Protein AF-A0A3G1A7X8-F1 (afdb_monomer_lite)

Radius of gyration: 17.14 Å; chains: 1; bounding box: 44×47×41 Å

pLDDT: mean 87.87, std 14.93, range [39.41, 98.69]

Sequence (116 aa):
MRTSLKQGGPPKKAAERIVSLRKLLYFVNSLSMDEKKWLSEAVEDPDTLFTRERIPLLDKLVERNLVVDDIPPRSPDLWIDTPPPEKDTELGIGKHVAWKTLLHRKAVKLALKAST

Organism: NCBI:txid697581

Secondary structure (DSSP, 8-state):
---------HHHHHHHHHHHHHHHHHHHHHS-HHHHHHHHHHTT-GGGG-STTTHHHHHHHHHTTSEE--PPP--GGG-SSPPPPS-BTTTTB-SS-EES-HHHHHHHHHHHHHT-

Foldseek 3Di:
DDDDDDPDDDVVVVVVLVVVLVVLLVVLLPDDPVLLVLLVVLLQAVCSCVDPVNVVVVVVCVVVLQKDQPDDDQDPVVDPDRGDDCDDSVQQGHNGMRGSGPVSSVSNVVSSVVSD

Structure (mmCIF, N/CA/C/O backbone):
data_AF-A0A3G1A7X8-F1
#
_entry.id   AF-A0A3G1A7X8-F1
#
loop_
_atom_site.group_PDB
_atom_site.id
_atom_site.type_symbol
_atom_site.label_atom_id
_atom_site.label_alt_id
_atom_site.label_comp_id
_atom_site.label_asym_id
_atom_site.label_entity_id
_atom_site.label_seq_id
_atom_site.pdbx_PDB_ins_code
_atom_site.Cartn_x
_atom_site.Cartn_y
_atom_site.Cartn_z
_atom_site.occupancy
_atom_site.B_iso_or_equiv
_atom_site.auth_seq_id
_atom_site.auth_comp_id
_atom_site.auth_asym_id
_atom_site.auth_atom_id
_atom_site.pdbx_PDB_model_num
ATOM 1 N N . MET A 1 1 ? -29.734 -38.198 -13.634 1.00 49.91 1 MET A N 1
ATOM 2 C CA . MET A 1 1 ? -28.888 -37.980 -12.441 1.00 49.91 1 MET A CA 1
ATOM 3 C C . MET A 1 1 ? -27.547 -37.405 -12.890 1.00 49.91 1 MET A C 1
ATOM 5 O O . MET A 1 1 ? -26.757 -38.135 -13.466 1.00 49.91 1 MET A O 1
ATOM 9 N N . ARG A 1 2 ? -27.343 -36.090 -12.730 1.00 39.41 2 ARG A N 1
ATOM 10 C CA . ARG A 1 2 ? -26.042 -35.388 -12.691 1.00 39.41 2 ARG A CA 1
ATOM 11 C C . ARG A 1 2 ? -26.319 -33.944 -12.271 1.00 39.41 2 ARG A C 1
ATOM 13 O O . ARG A 1 2 ? -26.731 -33.105 -13.063 1.00 39.41 2 ARG A O 1
ATOM 20 N N . THR A 1 3 ? -26.200 -33.711 -10.974 1.00 53.12 3 THR A N 1
ATOM 21 C CA . THR A 1 3 ? -26.189 -32.400 -10.336 1.00 53.12 3 THR A CA 1
ATOM 22 C C . THR A 1 3 ? -24.835 -31.748 -10.612 1.00 53.12 3 THR A C 1
ATOM 24 O O . THR A 1 3 ? -23.814 -32.232 -10.135 1.00 53.12 3 THR A O 1
ATOM 27 N N . SER A 1 4 ? -24.810 -30.642 -11.358 1.00 43.19 4 SER A N 1
ATOM 28 C CA . SER A 1 4 ? -23.640 -29.760 -11.414 1.00 43.19 4 SER A CA 1
ATOM 29 C C . SER A 1 4 ? -24.009 -28.394 -10.850 1.00 43.19 4 SER A C 1
ATOM 31 O O . SER A 1 4 ? -24.767 -27.621 -11.428 1.00 43.19 4 SER A O 1
ATOM 33 N N . LEU A 1 5 ? -23.477 -28.184 -9.649 1.00 49.41 5 LEU A N 1
ATOM 34 C CA . LEU A 1 5 ? -23.379 -26.972 -8.845 1.00 49.41 5 LEU A CA 1
ATOM 35 C C . LEU A 1 5 ? -23.429 -25.671 -9.668 1.00 49.41 5 LEU A C 1
ATOM 37 O O . LEU A 1 5 ? -22.442 -25.269 -10.285 1.00 49.41 5 LEU A O 1
ATOM 41 N N . LYS A 1 6 ? -24.555 -24.949 -9.590 1.00 50.88 6 LYS A N 1
ATOM 42 C CA . LYS A 1 6 ? -24.567 -23.510 -9.875 1.00 50.88 6 LYS A CA 1
ATOM 43 C C . LYS A 1 6 ? -23.746 -22.811 -8.790 1.00 50.88 6 LYS A C 1
ATOM 45 O O . LYS A 1 6 ? -24.215 -22.620 -7.669 1.00 50.88 6 LYS A O 1
ATOM 50 N N . GLN A 1 7 ? -22.512 -22.454 -9.142 1.00 53.88 7 GLN A N 1
ATOM 51 C CA . GLN A 1 7 ? -21.693 -21.449 -8.462 1.00 53.88 7 GLN A CA 1
ATOM 52 C C . GLN A 1 7 ? -22.593 -20.267 -8.046 1.00 53.88 7 GLN A C 1
ATOM 54 O O . GLN A 1 7 ? -23.377 -19.766 -8.853 1.00 53.88 7 GLN A O 1
ATOM 59 N N . GLY A 1 8 ? -22.546 -19.905 -6.761 1.00 46.09 8 GLY A N 1
ATOM 60 C CA . GLY A 1 8 ? -23.617 -19.197 -6.052 1.00 46.09 8 GLY A CA 1
ATOM 61 C C . GLY A 1 8 ? -24.136 -17.917 -6.721 1.00 46.09 8 GLY A C 1
ATOM 62 O O . GLY A 1 8 ? -23.375 -17.107 -7.252 1.00 46.09 8 GLY A O 1
ATOM 63 N N . GLY A 1 9 ? -25.460 -17.743 -6.671 1.00 62.75 9 GLY A N 1
ATOM 64 C CA . GLY A 1 9 ? -26.176 -16.622 -7.281 1.00 62.75 9 GLY A CA 1
ATOM 65 C C . GLY A 1 9 ? -25.885 -15.239 -6.663 1.00 62.75 9 GLY A C 1
ATOM 66 O O . GLY A 1 9 ? -25.149 -15.128 -5.678 1.00 62.75 9 GLY A O 1
ATOM 67 N N . PRO A 1 10 ? -26.499 -14.171 -7.215 1.00 67.81 10 PRO A N 1
ATOM 68 C CA . PRO A 1 10 ? -26.247 -12.770 -6.848 1.00 67.81 10 PRO A CA 1
ATOM 69 C C . PRO A 1 10 ? -26.281 -12.449 -5.337 1.00 67.81 10 PRO A C 1
ATOM 71 O O . PRO A 1 10 ? -25.407 -11.704 -4.890 1.00 67.81 10 PRO A O 1
ATOM 74 N N . PRO A 1 11 ? -27.189 -13.030 -4.519 1.00 63.97 11 PRO A N 1
ATOM 75 C CA . PRO A 1 11 ? -27.232 -12.765 -3.077 1.00 63.97 11 PRO A CA 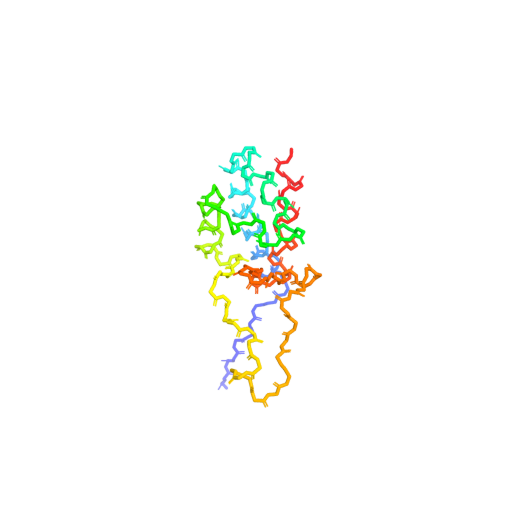1
ATOM 76 C C . PRO A 1 11 ? -25.995 -13.265 -2.322 1.00 63.97 11 PRO A C 1
ATOM 78 O O . PRO A 1 11 ? -25.520 -12.591 -1.411 1.00 63.97 11 PRO A O 1
ATOM 81 N N . LYS A 1 12 ? -25.423 -14.411 -2.725 1.00 58.69 12 LYS A N 1
ATOM 82 C CA . LYS A 1 12 ? -24.207 -14.959 -2.104 1.00 58.69 12 LYS A CA 1
ATOM 83 C C . LYS A 1 12 ? -23.006 -14.056 -2.390 1.00 58.69 12 LYS A C 1
ATOM 85 O O . LYS A 1 12 ? -22.286 -13.692 -1.468 1.00 58.69 12 LYS A O 1
ATOM 90 N N . LYS A 1 13 ? -22.863 -13.607 -3.643 1.00 67.38 13 LYS A N 1
ATOM 91 C CA . LYS A 1 13 ? -21.817 -12.651 -4.044 1.00 67.38 13 LYS A CA 1
ATOM 92 C C . LYS A 1 13 ? -21.962 -11.298 -3.339 1.00 67.38 13 LYS A C 1
ATOM 94 O O . LYS A 1 13 ? -20.959 -10.680 -2.997 1.00 67.38 13 LYS A O 1
ATOM 99 N N . ALA A 1 14 ? -23.190 -10.834 -3.102 1.00 64.12 14 ALA A N 1
ATOM 100 C CA . ALA A 1 14 ? -23.441 -9.612 -2.339 1.00 64.12 14 ALA A CA 1
ATOM 101 C C . ALA A 1 14 ? -23.058 -9.771 -0.856 1.00 64.12 14 ALA A C 1
ATOM 103 O O . ALA A 1 14 ? -22.368 -8.909 -0.314 1.00 64.12 14 ALA A O 1
ATOM 104 N N . ALA A 1 15 ? -23.425 -10.891 -0.221 1.00 51.75 15 ALA A N 1
ATOM 105 C CA . ALA A 1 15 ? -23.045 -11.193 1.160 1.00 51.75 15 ALA A CA 1
ATOM 106 C C . ALA A 1 15 ? -21.521 -11.335 1.327 1.00 51.75 15 ALA A C 1
ATOM 108 O O . ALA A 1 15 ? -20.942 -10.715 2.217 1.00 51.75 15 ALA A O 1
ATOM 109 N N . GLU A 1 16 ? -20.850 -12.072 0.435 1.00 69.38 16 GLU A N 1
ATOM 110 C CA . GLU A 1 16 ? -19.384 -12.208 0.408 1.00 69.38 16 GLU A CA 1
ATOM 111 C C . GLU A 1 16 ? -18.691 -10.847 0.261 1.00 69.38 16 GLU A C 1
ATOM 113 O O . GLU A 1 16 ? -17.695 -10.573 0.930 1.00 69.38 16 GLU A O 1
ATOM 118 N N . ARG A 1 17 ? -19.260 -9.953 -0.553 1.00 70.94 17 ARG A N 1
ATOM 119 C CA . ARG A 1 17 ? -18.755 -8.593 -0.755 1.00 70.94 17 ARG A CA 1
ATOM 120 C C . ARG A 1 17 ? -18.945 -7.709 0.477 1.00 70.94 17 ARG A C 1
ATOM 122 O O . ARG A 1 17 ? -18.030 -6.966 0.808 1.00 70.94 17 ARG A O 1
ATOM 129 N N . ILE A 1 18 ? -20.059 -7.828 1.202 1.00 66.19 18 ILE A N 1
ATOM 130 C CA . ILE A 1 18 ? -20.264 -7.132 2.486 1.00 66.19 18 ILE A CA 1
ATOM 131 C C . ILE A 1 18 ? -19.293 -7.655 3.550 1.00 66.19 18 ILE A C 1
ATOM 133 O O . ILE A 1 18 ? -18.675 -6.863 4.256 1.00 66.19 18 ILE A O 1
ATOM 137 N N . VAL A 1 19 ? -19.110 -8.975 3.655 1.00 69.94 19 VAL A N 1
ATOM 138 C CA . VAL A 1 19 ? -18.170 -9.582 4.614 1.00 69.94 19 VAL A CA 1
ATOM 139 C C . VAL A 1 19 ? -16.727 -9.177 4.302 1.00 69.94 19 VAL A C 1
ATOM 141 O O . VAL A 1 19 ? -15.983 -8.815 5.215 1.00 69.94 19 VAL A O 1
ATOM 144 N N . SER A 1 20 ? -16.342 -9.195 3.023 1.00 71.56 20 SER A N 1
ATOM 145 C CA . SER A 1 20 ? -15.030 -8.738 2.555 1.00 71.56 20 SER A CA 1
ATOM 146 C C . SER A 1 20 ? -14.814 -7.258 2.873 1.00 71.56 20 SER A C 1
ATOM 148 O O . SER A 1 20 ? -13.814 -6.913 3.501 1.00 71.56 20 SER A O 1
ATOM 150 N N . LE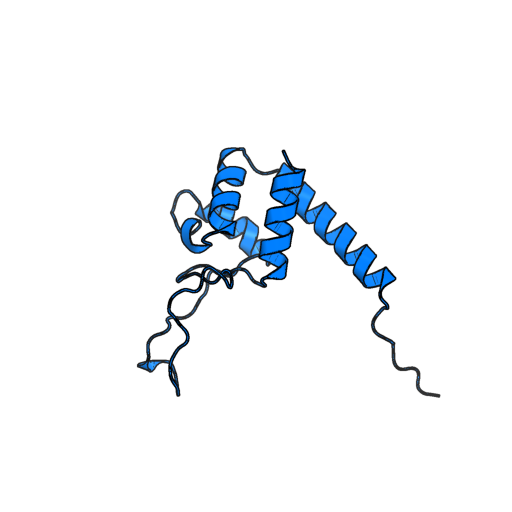U A 1 21 ? -15.794 -6.401 2.561 1.00 76.25 21 LEU A N 1
ATOM 151 C CA . LEU A 1 21 ? -15.753 -4.982 2.913 1.00 76.25 21 LEU A CA 1
ATOM 152 C C . LEU A 1 21 ? -15.676 -4.767 4.427 1.00 76.25 21 LEU A C 1
ATOM 154 O O . LEU A 1 21 ? -14.942 -3.890 4.859 1.00 76.25 21 LEU A O 1
ATOM 158 N N . ARG A 1 22 ? -16.362 -5.573 5.248 1.00 82.56 22 ARG A N 1
ATOM 159 C CA . ARG A 1 22 ? -16.314 -5.449 6.713 1.00 82.56 22 ARG A CA 1
ATOM 160 C C . ARG A 1 22 ? -14.940 -5.807 7.281 1.00 82.56 22 ARG A C 1
ATOM 162 O O . ARG A 1 22 ? -14.447 -5.098 8.152 1.00 82.56 22 ARG A O 1
ATOM 169 N N . LYS A 1 23 ? -14.303 -6.872 6.778 1.00 88.44 23 LYS A N 1
ATOM 170 C CA . LYS A 1 23 ? -12.917 -7.218 7.147 1.00 88.44 23 LYS A CA 1
ATOM 171 C C . LYS A 1 23 ? -11.928 -6.150 6.678 1.00 88.44 23 LYS A C 1
ATOM 173 O O . LYS A 1 23 ? -11.031 -5.789 7.434 1.00 88.44 23 LYS A O 1
ATOM 178 N N . LEU A 1 24 ? -12.114 -5.626 5.466 1.00 92.94 24 LEU A N 1
ATOM 179 C CA . LEU A 1 24 ? -11.293 -4.541 4.936 1.00 92.94 24 LEU A CA 1
ATOM 180 C C . LEU A 1 24 ? -11.459 -3.253 5.749 1.00 92.94 24 LEU A C 1
ATOM 182 O O . LEU A 1 24 ? -10.472 -2.601 6.056 1.00 92.94 24 LEU A O 1
ATOM 186 N N . LEU A 1 25 ? -12.685 -2.913 6.145 1.00 92.62 25 LEU A N 1
ATOM 187 C CA . LEU A 1 25 ? -12.970 -1.748 6.975 1.00 92.62 25 LEU A CA 1
ATOM 188 C C . LEU A 1 25 ? -12.335 -1.881 8.360 1.00 92.62 25 LEU A C 1
ATOM 190 O O . LEU A 1 25 ? -11.731 -0.931 8.838 1.00 92.62 25 LEU A O 1
ATOM 194 N N . TYR A 1 26 ? -12.408 -3.064 8.980 1.00 93.88 26 TYR A N 1
ATOM 195 C CA . TYR A 1 26 ? -11.704 -3.332 10.237 1.00 93.88 26 TYR A CA 1
ATOM 196 C C . TYR A 1 26 ? -10.190 -3.149 10.083 1.00 93.88 26 TYR A C 1
ATOM 198 O O . TYR A 1 26 ? -9.566 -2.494 10.911 1.00 93.88 26 TYR A O 1
ATOM 206 N N . PHE A 1 27 ? -9.613 -3.671 8.997 1.00 95.56 27 PHE A N 1
ATOM 207 C CA . PHE A 1 27 ? -8.201 -3.468 8.688 1.00 95.56 27 PHE A CA 1
ATOM 208 C C . PHE A 1 27 ? -7.863 -1.981 8.540 1.00 95.56 27 PHE A C 1
ATOM 210 O O . PHE A 1 27 ? -6.981 -1.498 9.238 1.00 95.56 27 PHE A O 1
ATOM 217 N N . VAL A 1 28 ? -8.591 -1.238 7.705 1.00 96.44 28 VAL A N 1
ATOM 218 C CA . VAL A 1 28 ? -8.348 0.198 7.502 1.00 96.44 28 VAL A CA 1
ATOM 219 C C . VAL A 1 28 ? -8.523 0.989 8.804 1.00 96.44 28 VAL A C 1
ATOM 221 O O . VAL A 1 28 ? -7.727 1.877 9.084 1.00 96.44 28 VAL A O 1
ATOM 224 N N . ASN A 1 29 ? -9.500 0.641 9.645 1.00 95.94 29 ASN A N 1
ATOM 225 C CA . ASN A 1 29 ? -9.695 1.266 10.957 1.00 95.94 29 ASN A CA 1
ATOM 226 C C . ASN A 1 29 ? -8.577 0.947 11.956 1.00 95.94 29 ASN A C 1
ATOM 228 O O . ASN A 1 29 ? -8.357 1.735 12.868 1.00 95.94 29 ASN A O 1
ATOM 232 N N . SER A 1 30 ? -7.885 -0.183 11.791 1.00 96.12 30 SER A N 1
ATOM 233 C CA . SER A 1 30 ? -6.742 -0.558 12.630 1.00 96.12 30 SER A CA 1
ATOM 234 C C . SER A 1 30 ? -5.440 0.158 12.259 1.00 96.12 30 SER A C 1
ATOM 236 O O . SER A 1 30 ? -4.473 0.072 13.012 1.00 96.12 30 SER A O 1
ATOM 238 N N . LEU A 1 31 ? -5.403 0.843 11.110 1.00 97.56 31 LEU A N 1
ATOM 239 C CA . LEU A 1 31 ? -4.234 1.593 10.653 1.00 97.56 31 LEU A CA 1
ATOM 240 C C . LEU A 1 31 ? -4.074 2.902 11.430 1.00 97.56 31 LEU A C 1
ATOM 242 O O . LEU A 1 31 ? -5.061 3.551 11.792 1.00 97.56 31 LEU A O 1
ATOM 246 N N . SER A 1 32 ? -2.822 3.319 11.623 1.00 97.62 32 SER A N 1
ATOM 247 C CA . SER A 1 32 ? -2.508 4.646 12.157 1.00 97.62 32 SER A CA 1
ATOM 248 C C . SER A 1 32 ? -2.951 5.759 11.196 1.00 97.62 32 SER A C 1
ATOM 250 O O . SER A 1 32 ? -3.274 5.518 10.029 1.00 97.62 32 SER A O 1
ATOM 252 N N . MET A 1 33 ? -2.948 7.010 11.664 1.00 97.19 33 MET A N 1
ATOM 253 C CA . MET A 1 33 ? -3.263 8.156 10.802 1.00 97.19 33 MET A CA 1
ATOM 254 C C . MET A 1 33 ? -2.271 8.300 9.640 1.00 97.19 33 MET A C 1
ATOM 256 O O . MET A 1 33 ? -2.692 8.565 8.513 1.00 97.19 33 MET A O 1
ATOM 260 N N . ASP A 1 34 ? -0.983 8.058 9.893 1.00 98.06 34 ASP A N 1
ATOM 261 C CA . ASP A 1 34 ? 0.051 8.090 8.856 1.00 98.06 34 ASP A CA 1
ATOM 262 C C . ASP A 1 34 ? -0.143 6.957 7.847 1.00 98.06 34 ASP A C 1
ATOM 264 O O . ASP A 1 34 ? -0.124 7.193 6.642 1.00 98.06 34 ASP A O 1
ATOM 268 N N . GLU A 1 35 ? -0.444 5.744 8.315 1.00 98.38 35 GLU A N 1
ATOM 269 C CA . GLU A 1 35 ? -0.714 4.605 7.435 1.00 98.38 35 GLU A CA 1
ATOM 270 C C . GLU A 1 35 ? -1.968 4.820 6.579 1.00 98.38 35 GLU A C 1
ATOM 272 O O . GLU A 1 35 ? -1.967 4.485 5.395 1.00 98.38 35 GLU A O 1
ATOM 277 N N . LYS A 1 36 ? -3.032 5.419 7.131 1.00 98.31 36 LYS A N 1
ATOM 278 C CA . LYS A 1 36 ? -4.223 5.798 6.351 1.00 98.31 36 LYS A CA 1
ATOM 279 C C . LYS A 1 36 ? -3.886 6.836 5.282 1.00 98.31 36 LYS A C 1
ATOM 281 O O . LYS A 1 36 ? -4.376 6.724 4.157 1.00 98.31 36 LYS A O 1
ATOM 286 N N . LYS A 1 37 ? -3.039 7.820 5.606 1.00 98.25 37 LYS A N 1
ATOM 287 C CA . LYS A 1 37 ? -2.555 8.814 4.640 1.00 98.25 37 LYS A CA 1
ATOM 288 C C . LYS A 1 37 ? -1.744 8.145 3.527 1.00 98.25 37 LYS A C 1
ATOM 290 O O . LYS A 1 37 ? -2.053 8.350 2.356 1.00 98.25 37 LYS A O 1
ATOM 295 N N . TRP A 1 38 ? -0.782 7.291 3.872 1.00 98.69 38 TRP A N 1
ATOM 296 C CA . TRP A 1 38 ? 0.017 6.545 2.896 1.00 98.69 38 TRP A CA 1
ATOM 297 C C . TRP A 1 38 ? -0.846 5.634 2.023 1.00 98.69 38 TRP A C 1
ATOM 299 O O . TRP A 1 38 ? -0.659 5.589 0.812 1.00 98.69 38 TRP A O 1
ATOM 309 N N . LEU A 1 39 ? -1.843 4.958 2.602 1.00 98.44 39 LEU A N 1
ATOM 310 C CA . LEU A 1 39 ? -2.780 4.131 1.844 1.00 98.44 39 LEU A CA 1
ATOM 311 C C . LEU A 1 39 ? -3.639 4.968 0.885 1.00 98.44 39 LEU A C 1
ATOM 313 O O . LEU A 1 39 ? -3.942 4.515 -0.216 1.00 98.44 39 LEU A O 1
ATOM 317 N N . SER A 1 40 ? -4.017 6.188 1.276 1.00 98.25 40 SER A N 1
ATOM 318 C CA . SER A 1 40 ? -4.727 7.120 0.395 1.00 98.25 40 SER A CA 1
ATOM 319 C C . SER A 1 40 ? -3.867 7.559 -0.791 1.00 98.25 40 SER A C 1
ATOM 321 O O . SER A 1 40 ? -4.383 7.650 -1.902 1.00 98.25 40 SER A O 1
ATOM 323 N N . GLU A 1 41 ? -2.574 7.806 -0.580 1.00 98.50 41 GLU A N 1
ATOM 324 C CA . GLU A 1 41 ? -1.620 8.102 -1.658 1.00 98.50 41 GLU A CA 1
ATOM 325 C C . GLU A 1 41 ? -1.445 6.881 -2.581 1.00 98.50 41 GLU A C 1
ATOM 327 O O . GLU A 1 41 ? -1.511 7.010 -3.803 1.00 98.50 41 GLU A O 1
ATOM 332 N N . ALA A 1 42 ? -1.359 5.676 -2.007 1.00 98.31 42 ALA A N 1
ATOM 333 C CA . ALA A 1 42 ? -1.219 4.411 -2.734 1.00 98.31 42 ALA A CA 1
ATOM 334 C C . ALA A 1 42 ? -2.420 4.052 -3.624 1.00 98.31 42 ALA A C 1
ATOM 336 O O . ALA A 1 42 ? -2.297 3.338 -4.624 1.00 98.31 42 ALA A O 1
ATOM 337 N N . VAL A 1 43 ? -3.613 4.531 -3.263 1.00 97.75 43 VAL A N 1
ATOM 338 C CA . VAL A 1 43 ? -4.816 4.392 -4.093 1.00 97.75 43 VAL A CA 1
ATOM 339 C C . VAL A 1 43 ? -4.696 5.190 -5.391 1.00 97.75 43 VAL A C 1
ATOM 341 O O . VAL A 1 43 ? -5.342 4.819 -6.369 1.00 97.75 43 VAL A O 1
ATOM 344 N N . GLU A 1 44 ? -3.896 6.252 -5.436 1.00 97.50 44 GLU A N 1
ATOM 345 C CA . GLU A 1 44 ? -3.638 7.008 -6.665 1.00 97.50 44 GLU A CA 1
ATOM 346 C C . GLU A 1 44 ? -2.365 6.518 -7.367 1.00 97.50 44 GLU A C 1
ATOM 348 O O . GLU A 1 44 ? -2.377 6.331 -8.583 1.00 97.50 44 GLU A O 1
ATOM 353 N N . ASP A 1 45 ? -1.313 6.211 -6.606 1.00 97.88 45 ASP A N 1
ATOM 354 C CA . ASP A 1 45 ? -0.076 5.630 -7.122 1.00 97.88 45 ASP A CA 1
ATOM 355 C C . ASP A 1 45 ? 0.493 4.557 -6.170 1.00 97.88 45 ASP A C 1
ATOM 357 O O . ASP A 1 45 ? 1.055 4.903 -5.124 1.00 97.88 45 ASP A O 1
ATOM 361 N N . PRO A 1 46 ? 0.398 3.256 -6.512 1.00 97.75 46 PRO A N 1
ATOM 362 C CA . PRO A 1 46 ? 0.833 2.173 -5.630 1.00 97.75 46 PRO A CA 1
ATOM 363 C C . PRO A 1 46 ? 2.341 2.178 -5.341 1.00 97.75 46 PRO A C 1
ATOM 365 O O . PRO A 1 46 ? 2.740 1.702 -4.279 1.00 97.75 46 PRO A O 1
ATOM 368 N N . ASP A 1 47 ? 3.181 2.759 -6.208 1.00 97.94 47 ASP A N 1
ATOM 369 C CA . ASP A 1 47 ? 4.632 2.822 -5.966 1.00 97.94 47 ASP A CA 1
ATOM 370 C C . ASP A 1 47 ? 4.992 3.727 -4.784 1.00 97.94 47 ASP A C 1
ATOM 372 O O . ASP A 1 47 ? 6.090 3.628 -4.240 1.00 97.94 47 ASP A O 1
ATOM 376 N N . THR A 1 48 ? 4.067 4.575 -4.326 1.00 98.31 48 THR A N 1
ATOM 377 C CA . THR A 1 48 ? 4.272 5.378 -3.114 1.00 98.31 48 THR A CA 1
ATOM 378 C C . THR A 1 48 ? 4.446 4.520 -1.859 1.00 98.31 48 THR A C 1
ATOM 380 O O . THR A 1 48 ? 4.925 5.038 -0.855 1.00 98.31 48 THR A O 1
ATOM 383 N N . LEU A 1 49 ? 4.082 3.231 -1.892 1.00 98.12 49 LEU A N 1
ATOM 384 C CA . LEU A 1 49 ? 4.346 2.257 -0.827 1.00 98.12 49 LEU A CA 1
ATOM 385 C C . LEU A 1 49 ? 5.788 1.735 -0.836 1.00 98.12 49 LEU A C 1
ATOM 387 O O . LEU A 1 49 ? 6.251 1.219 0.180 1.00 98.12 49 LEU A O 1
ATOM 391 N N . PHE A 1 50 ? 6.502 1.865 -1.956 1.00 97.19 50 PHE A N 1
ATOM 392 C CA . PHE A 1 50 ? 7.826 1.279 -2.161 1.00 97.19 50 PHE A CA 1
ATOM 393 C C . PHE A 1 50 ? 8.944 2.174 -1.603 1.00 97.19 50 PHE A C 1
ATOM 395 O O . PHE A 1 50 ? 9.887 2.565 -2.289 1.00 97.19 50 PHE A O 1
ATOM 402 N N . THR A 1 51 ? 8.820 2.536 -0.326 1.00 97.75 51 THR A N 1
ATOM 403 C CA . THR A 1 51 ? 9.816 3.303 0.429 1.00 97.75 51 THR A CA 1
ATOM 404 C C . THR A 1 51 ? 10.045 2.653 1.785 1.00 97.75 51 THR A C 1
ATOM 406 O O . THR A 1 51 ? 9.138 2.050 2.353 1.00 97.75 51 THR A O 1
ATOM 409 N N . ARG A 1 52 ? 11.255 2.791 2.344 1.00 97.56 52 ARG A N 1
ATOM 410 C CA . ARG A 1 52 ? 11.657 2.095 3.581 1.00 97.56 52 ARG A CA 1
ATOM 411 C C . ARG A 1 52 ? 10.677 2.286 4.745 1.00 97.56 52 ARG 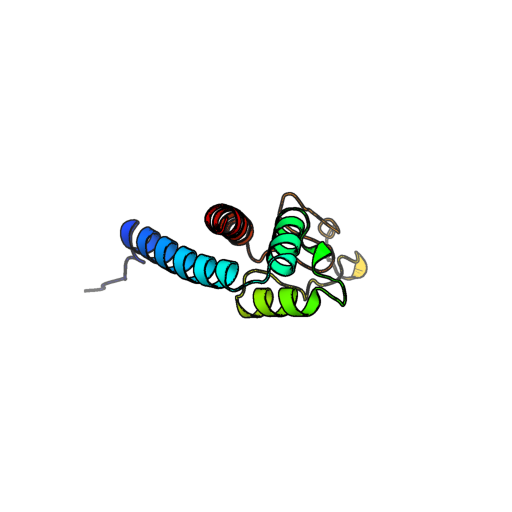A C 1
ATOM 413 O O . ARG A 1 52 ? 10.430 1.346 5.488 1.00 97.56 52 ARG A O 1
ATOM 420 N N . GLU A 1 53 ? 10.128 3.488 4.889 1.00 98.12 53 GLU A N 1
ATOM 421 C CA . GLU A 1 53 ? 9.173 3.839 5.949 1.00 98.12 53 GLU A CA 1
ATOM 422 C C . GLU A 1 53 ? 7.804 3.168 5.767 1.00 98.12 53 GLU A C 1
ATOM 424 O O . GLU A 1 53 ? 7.093 2.936 6.742 1.00 98.12 53 GLU A O 1
ATOM 429 N N . ARG A 1 54 ? 7.439 2.841 4.523 1.00 98.31 54 ARG A N 1
ATOM 430 C CA . ARG A 1 54 ? 6.111 2.347 4.142 1.00 98.31 54 ARG A CA 1
ATOM 431 C C . ARG A 1 54 ? 6.078 0.850 3.845 1.00 98.31 54 ARG A C 1
ATOM 433 O O . ARG A 1 54 ? 4.981 0.298 3.770 1.00 98.31 54 ARG A O 1
ATOM 440 N N . ILE A 1 55 ? 7.234 0.180 3.771 1.00 98.19 55 ILE A N 1
ATOM 441 C CA . ILE A 1 55 ? 7.335 -1.286 3.635 1.00 98.19 55 ILE A CA 1
ATOM 442 C C . ILE A 1 55 ? 6.452 -2.028 4.657 1.00 98.19 55 ILE A C 1
ATOM 444 O O . ILE A 1 55 ? 5.694 -2.893 4.234 1.00 98.19 55 ILE A O 1
ATOM 448 N N . PRO A 1 56 ? 6.398 -1.658 5.956 1.00 98.50 56 PRO A N 1
ATOM 449 C CA . PRO A 1 56 ? 5.511 -2.350 6.894 1.00 98.50 56 PRO A CA 1
ATOM 450 C C . PRO A 1 56 ? 4.021 -2.281 6.520 1.00 98.50 56 PRO A C 1
ATOM 452 O O . PRO A 1 56 ? 3.257 -3.190 6.841 1.00 98.50 56 PRO A O 1
ATOM 455 N N . LEU A 1 57 ? 3.581 -1.206 5.855 1.00 98.62 57 LEU A N 1
ATOM 456 C CA . LEU A 1 57 ? 2.222 -1.108 5.320 1.00 98.62 57 LEU A CA 1
ATOM 457 C C . LEU A 1 57 ? 2.076 -1.927 4.032 1.00 98.62 57 LEU A C 1
ATOM 459 O O . LEU A 1 57 ? 1.054 -2.589 3.864 1.00 98.62 57 LEU A O 1
ATOM 463 N N . LEU A 1 58 ? 3.080 -1.905 3.150 1.00 98.62 58 LEU A N 1
ATOM 464 C CA . LEU A 1 58 ? 3.119 -2.736 1.945 1.00 98.62 58 LEU A CA 1
ATOM 465 C C . LEU A 1 58 ? 2.960 -4.222 2.296 1.00 98.62 58 LEU A C 1
ATOM 467 O O . LEU A 1 58 ? 2.042 -4.860 1.783 1.00 98.62 58 LEU A O 1
ATOM 471 N N . ASP A 1 59 ? 3.747 -4.728 3.245 1.00 98.56 59 ASP A N 1
ATOM 472 C CA . ASP A 1 59 ? 3.711 -6.123 3.698 1.00 98.56 59 ASP A CA 1
ATOM 473 C C . ASP A 1 59 ? 2.306 -6.514 4.179 1.00 98.56 59 ASP A C 1
ATOM 475 O O . ASP A 1 59 ? 1.734 -7.510 3.731 1.00 98.56 59 ASP A O 1
ATOM 479 N N . LYS A 1 60 ? 1.666 -5.668 5.003 1.00 98.19 60 LYS A N 1
ATOM 4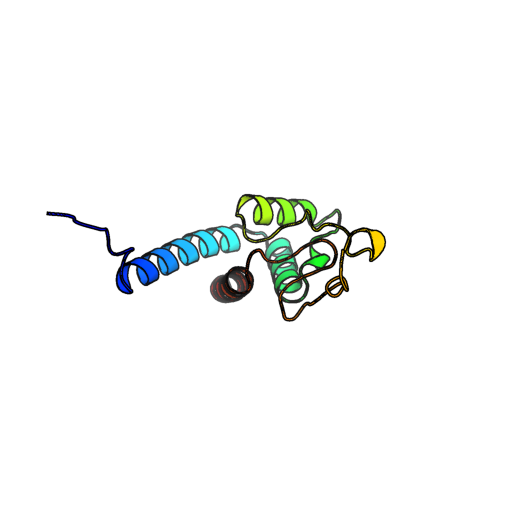80 C CA . LYS A 1 60 ? 0.282 -5.888 5.469 1.00 98.19 60 LYS A CA 1
ATOM 481 C C . LYS A 1 60 ? -0.715 -6.021 4.314 1.00 98.19 60 LYS A C 1
ATOM 483 O O . LYS A 1 60 ? -1.700 -6.760 4.445 1.00 98.19 60 LYS A O 1
ATOM 488 N N . LEU A 1 61 ? -0.521 -5.267 3.228 1.00 98.12 61 LEU A N 1
ATOM 489 C CA . LEU A 1 61 ? -1.376 -5.289 2.037 1.00 98.12 61 LEU A CA 1
ATOM 490 C C . LEU A 1 61 ? -1.105 -6.526 1.167 1.00 98.12 61 LEU A C 1
ATOM 492 O O . LEU A 1 61 ? -2.066 -7.109 0.653 1.00 98.12 61 LEU A O 1
ATOM 496 N N . VAL A 1 62 ? 0.160 -6.943 1.038 1.00 98.12 62 VAL A N 1
ATOM 497 C CA . VAL A 1 62 ? 0.582 -8.173 0.342 1.00 98.12 62 VAL A CA 1
ATOM 498 C C . VAL A 1 62 ? 0.027 -9.408 1.055 1.00 98.12 62 VAL A C 1
ATOM 500 O O . VAL A 1 62 ? -0.642 -10.227 0.427 1.00 98.12 62 VAL A O 1
ATOM 503 N N . GLU A 1 63 ? 0.167 -9.494 2.381 1.00 97.25 63 GLU A N 1
ATOM 504 C CA . GLU A 1 63 ? -0.399 -10.572 3.212 1.00 97.25 63 GLU A CA 1
ATOM 505 C C . GLU A 1 63 ? -1.919 -10.717 3.046 1.00 97.25 63 GLU A C 1
ATOM 507 O O . GLU A 1 63 ? -2.488 -11.803 3.167 1.00 97.25 63 GLU A O 1
ATOM 512 N N . ARG A 1 64 ? -2.603 -9.603 2.763 1.00 95.19 64 ARG A N 1
ATOM 513 C CA . ARG A 1 64 ? -4.054 -9.550 2.526 1.00 95.19 64 ARG A CA 1
ATOM 514 C C . ARG A 1 64 ? -4.429 -9.740 1.060 1.00 95.19 64 ARG A C 1
ATOM 516 O O . ARG A 1 64 ? -5.617 -9.675 0.739 1.00 95.19 64 ARG A O 1
ATOM 523 N N . ASN A 1 65 ? -3.452 -9.984 0.186 1.00 95.81 65 ASN A N 1
ATOM 524 C CA . ASN A 1 65 ? -3.615 -10.149 -1.256 1.00 95.81 65 ASN A CA 1
ATOM 525 C C . ASN A 1 65 ? -4.315 -8.942 -1.919 1.00 95.81 65 ASN A 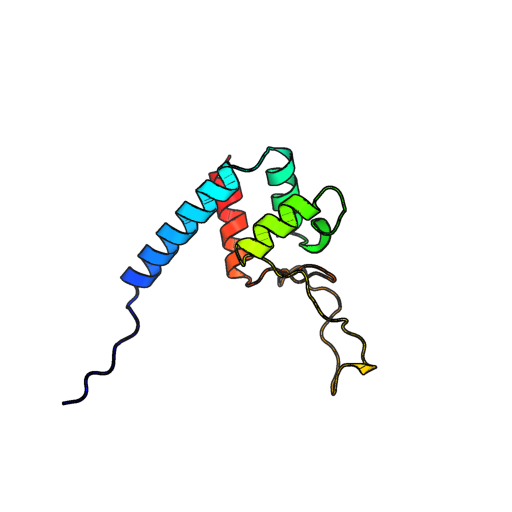C 1
ATOM 527 O O . ASN A 1 65 ? -5.073 -9.091 -2.880 1.00 95.81 65 ASN A O 1
ATOM 531 N N . LEU A 1 66 ? -4.098 -7.736 -1.379 1.00 96.69 66 LEU A N 1
ATOM 532 C CA . LEU A 1 66 ? -4.629 -6.488 -1.935 1.00 96.69 66 LEU A CA 1
ATOM 533 C C . LEU A 1 66 ? -3.708 -5.922 -3.017 1.00 96.69 66 LEU A C 1
ATOM 535 O O . LEU A 1 66 ? -4.194 -5.355 -3.998 1.00 96.69 66 LEU A O 1
ATOM 539 N N . VAL A 1 67 ? -2.401 -6.115 -2.853 1.00 98.12 67 VAL A N 1
ATOM 540 C CA . VAL A 1 67 ? -1.352 -5.681 -3.780 1.00 98.12 67 VAL A CA 1
ATOM 541 C C . VAL A 1 67 ? -0.376 -6.826 -4.054 1.00 98.12 67 VAL A C 1
ATOM 543 O O . VAL A 1 67 ? -0.409 -7.852 -3.374 1.00 98.12 67 VAL A O 1
ATOM 546 N N . VAL A 1 68 ? 0.450 -6.643 -5.075 1.00 97.31 68 VAL A N 1
ATOM 547 C CA . VAL A 1 68 ? 1.630 -7.449 -5.396 1.00 97.31 68 VAL A CA 1
ATOM 548 C C . VAL A 1 68 ? 2.829 -6.512 -5.505 1.00 97.31 68 VAL A C 1
ATOM 550 O O . VAL A 1 68 ? 2.672 -5.383 -5.976 1.00 97.31 68 VAL A O 1
ATOM 553 N N . ASP A 1 69 ? 3.991 -6.966 -5.062 1.00 96.69 69 ASP A N 1
ATOM 554 C CA . ASP A 1 69 ? 5.253 -6.216 -5.016 1.00 96.69 69 ASP A CA 1
ATOM 555 C C . ASP A 1 69 ? 6.411 -6.942 -5.730 1.00 96.69 69 ASP A C 1
ATOM 557 O O . ASP A 1 69 ? 7.539 -6.458 -5.770 1.00 96.69 69 ASP A O 1
ATOM 561 N N . ASP A 1 70 ? 6.119 -8.083 -6.353 1.00 93.81 70 ASP A N 1
ATOM 562 C CA . ASP A 1 70 ? 7.039 -8.934 -7.106 1.00 93.81 70 ASP A CA 1
ATOM 563 C C . ASP A 1 70 ? 6.888 -8.749 -8.627 1.00 93.81 70 ASP A C 1
ATOM 565 O O . ASP A 1 70 ? 6.969 -9.701 -9.407 1.00 93.81 70 ASP A O 1
ATOM 569 N N . ILE A 1 71 ? 6.648 -7.511 -9.076 1.00 91.31 71 ILE A N 1
ATOM 570 C CA . ILE A 1 71 ? 6.450 -7.218 -10.501 1.00 91.31 71 ILE A CA 1
ATOM 571 C C . ILE A 1 71 ? 7.760 -7.470 -11.268 1.00 91.31 71 ILE A C 1
ATOM 573 O O . ILE A 1 71 ? 8.774 -6.827 -10.976 1.00 91.31 71 ILE A O 1
ATOM 577 N N . PRO A 1 72 ? 7.765 -8.357 -12.283 1.00 87.00 72 PRO A N 1
ATOM 578 C CA . PRO A 1 72 ? 8.960 -8.607 -13.072 1.00 87.00 72 PRO A CA 1
ATOM 579 C C . PRO A 1 72 ? 9.325 -7.379 -13.923 1.00 87.00 72 PRO A C 1
ATOM 581 O O . PRO A 1 72 ? 8.437 -6.636 -14.359 1.00 87.00 72 PRO A O 1
ATOM 584 N N . PRO A 1 73 ? 10.617 -7.177 -14.233 1.00 86.44 73 PRO A N 1
ATOM 585 C CA . PRO A 1 73 ? 11.041 -6.108 -15.124 1.00 86.44 73 PRO A CA 1
ATOM 586 C C . PRO A 1 73 ? 10.363 -6.209 -16.496 1.00 86.44 73 PRO A C 1
ATOM 588 O O . PRO A 1 73 ? 10.270 -7.281 -17.093 1.00 86.44 73 PRO A O 1
ATOM 591 N N . ARG A 1 74 ? 9.948 -5.066 -17.041 1.00 88.94 74 ARG A N 1
ATOM 592 C CA . ARG A 1 74 ? 9.337 -4.953 -18.377 1.00 88.94 74 ARG A CA 1
ATOM 593 C C . ARG A 1 74 ? 10.391 -4.737 -19.472 1.00 88.94 74 ARG A C 1
ATOM 595 O O . ARG A 1 74 ? 10.155 -4.010 -20.430 1.00 88.94 74 ARG A O 1
ATOM 602 N N . SER A 1 75 ? 11.575 -5.335 -19.298 1.00 87.75 75 SER A N 1
ATOM 603 C CA . SER A 1 75 ? 12.669 -5.220 -20.270 1.00 87.75 75 SER A CA 1
ATOM 604 C C . SER A 1 75 ? 12.277 -5.908 -21.579 1.00 87.75 75 SER A C 1
ATOM 606 O O . SER A 1 75 ? 11.830 -7.053 -21.504 1.00 87.75 75 SER A O 1
ATOM 608 N N . PRO A 1 76 ? 12.473 -5.287 -22.756 1.00 87.12 76 PRO A N 1
ATOM 609 C CA . PRO A 1 76 ? 12.167 -5.908 -24.044 1.00 87.12 76 PRO A CA 1
ATOM 610 C C . PRO A 1 76 ? 12.801 -7.292 -24.220 1.00 87.12 76 PRO A C 1
ATOM 612 O O . PRO A 1 76 ? 12.161 -8.184 -24.759 1.00 87.12 76 PRO A O 1
ATOM 615 N N . ASP A 1 77 ? 14.004 -7.507 -23.677 1.00 90.06 77 ASP A N 1
ATOM 616 C CA . ASP A 1 77 ? 14.719 -8.790 -23.7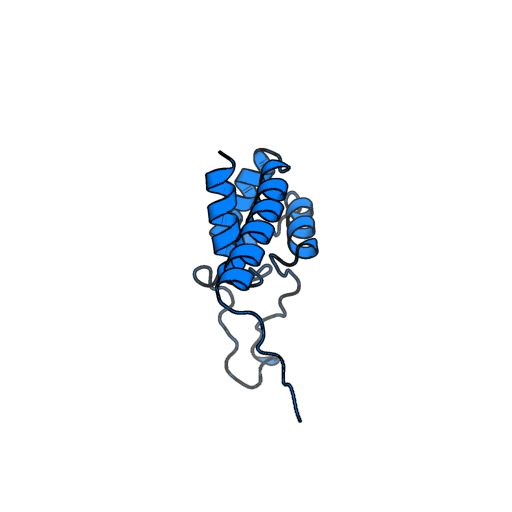67 1.00 90.06 77 ASP A CA 1
ATOM 617 C C . ASP A 1 77 ? 14.006 -9.951 -23.044 1.00 90.06 77 ASP A C 1
ATOM 619 O O . ASP A 1 77 ? 14.320 -11.117 -23.274 1.00 90.06 77 ASP A O 1
ATOM 623 N N . LEU A 1 78 ? 13.065 -9.644 -22.143 1.00 87.38 78 LEU A N 1
ATOM 624 C CA . LEU A 1 78 ? 12.284 -10.626 -21.382 1.00 87.38 78 LEU A CA 1
ATOM 625 C C . LEU A 1 78 ? 10.902 -10.895 -21.997 1.00 87.38 78 LEU A C 1
ATOM 627 O O . LEU A 1 78 ? 10.143 -11.699 -21.453 1.00 87.38 78 LEU A O 1
ATOM 631 N N . TRP A 1 79 ? 10.556 -10.223 -23.099 1.00 88.38 79 TRP A N 1
ATOM 632 C CA . TRP A 1 79 ? 9.251 -10.316 -23.745 1.00 88.38 79 TRP A CA 1
ATOM 633 C C . TRP A 1 79 ? 9.399 -10.797 -25.189 1.00 88.38 79 TRP A C 1
ATOM 635 O O . TRP A 1 79 ? 10.286 -10.374 -25.919 1.00 88.38 79 TRP A O 1
ATOM 645 N N . ILE A 1 80 ? 8.513 -11.707 -25.601 1.00 87.12 80 ILE A N 1
ATOM 646 C CA . ILE A 1 80 ? 8.455 -12.179 -26.995 1.00 87.12 80 ILE A CA 1
ATOM 647 C C . ILE A 1 80 ? 7.936 -11.056 -27.911 1.00 87.12 80 ILE A C 1
ATOM 649 O O . ILE A 1 80 ? 8.395 -10.920 -29.041 1.00 87.12 80 ILE A O 1
ATOM 653 N N . ASP A 1 81 ? 7.016 -10.237 -27.392 1.00 88.12 81 ASP A N 1
ATOM 654 C CA . ASP A 1 81 ? 6.387 -9.108 -28.081 1.00 88.12 81 ASP A CA 1
ATOM 655 C C . ASP A 1 81 ? 6.759 -7.766 -27.417 1.00 88.12 81 ASP A C 1
ATOM 657 O O . ASP A 1 81 ? 7.703 -7.666 -26.634 1.00 88.12 81 ASP A O 1
ATOM 661 N N . THR A 1 82 ? 5.999 -6.702 -27.702 1.00 88.94 82 THR A N 1
ATOM 662 C CA . THR A 1 82 ? 6.150 -5.416 -27.006 1.00 88.94 82 THR A CA 1
ATOM 663 C C . THR A 1 82 ? 5.768 -5.561 -25.527 1.00 88.94 82 THR A C 1
ATOM 665 O O . THR A 1 82 ? 4.633 -5.952 -25.234 1.00 88.94 82 THR A O 1
ATOM 668 N N . PRO A 1 83 ? 6.668 -5.230 -24.582 1.00 90.25 83 PRO A N 1
ATOM 669 C CA . PRO A 1 83 ? 6.346 -5.276 -23.165 1.00 90.25 83 PRO A CA 1
ATOM 670 C C . PRO A 1 83 ? 5.240 -4.266 -22.816 1.00 90.25 83 PRO A C 1
ATOM 672 O O . PRO A 1 83 ? 5.130 -3.212 -23.453 1.00 90.25 83 PRO A O 1
ATOM 675 N N . PRO A 1 84 ? 4.423 -4.542 -21.785 1.00 88.94 84 PRO A N 1
ATOM 676 C CA . PRO A 1 84 ? 3.448 -3.581 -21.294 1.00 88.94 84 PRO A CA 1
ATOM 677 C C . PRO A 1 84 ? 4.154 -2.323 -20.754 1.00 88.94 84 PRO A C 1
ATOM 679 O O . PRO A 1 84 ? 5.334 -2.388 -20.393 1.00 88.94 84 PRO A O 1
ATOM 682 N N . PRO A 1 85 ? 3.442 -1.188 -20.636 1.00 91.00 85 PRO A N 1
ATOM 683 C CA . PRO A 1 85 ? 4.005 0.044 -20.091 1.00 91.00 85 PRO A CA 1
ATOM 684 C C . PRO A 1 85 ? 4.638 -0.154 -18.710 1.00 91.00 85 PRO A C 1
ATOM 686 O O . PRO A 1 85 ? 4.114 -0.901 -17.882 1.00 91.00 85 PRO A O 1
ATOM 689 N N . GLU A 1 86 ? 5.729 0.567 -18.422 1.00 91.38 86 GLU A N 1
ATOM 690 C CA . GLU A 1 86 ? 6.399 0.513 -17.111 1.00 91.38 86 GLU A CA 1
ATOM 691 C C . GLU A 1 86 ? 5.497 0.903 -15.937 1.00 91.38 86 GLU A C 1
ATOM 693 O O . GLU A 1 86 ? 5.795 0.528 -14.805 1.00 91.38 86 GLU A O 1
ATOM 698 N N . LYS A 1 87 ? 4.421 1.648 -16.183 1.00 93.94 87 LYS A N 1
ATOM 699 C CA . LYS A 1 87 ? 3.486 2.121 -15.169 1.00 93.94 87 LYS A CA 1
ATOM 700 C C . LYS A 1 87 ? 2.161 2.491 -15.822 1.00 93.94 87 LYS A C 1
ATOM 702 O O . LYS A 1 87 ? 2.150 3.076 -16.901 1.00 93.94 87 LYS A O 1
ATOM 707 N N . ASP A 1 88 ? 1.069 2.185 -15.139 1.00 95.06 88 ASP A N 1
ATOM 708 C CA . ASP A 1 88 ? -0.289 2.582 -15.499 1.00 95.06 88 ASP A CA 1
ATOM 709 C C . ASP A 1 88 ? -1.106 2.800 -14.214 1.00 95.06 88 ASP A C 1
ATOM 711 O O . ASP A 1 88 ? -1.686 1.879 -13.631 1.00 95.06 88 ASP A O 1
ATOM 715 N N . THR A 1 89 ? -1.125 4.040 -13.726 1.00 93.38 89 THR A N 1
ATOM 716 C CA . THR A 1 89 ? -1.817 4.403 -12.479 1.00 93.38 89 THR A CA 1
ATOM 717 C C . THR A 1 89 ? -3.340 4.366 -12.611 1.00 93.38 89 THR A C 1
ATOM 719 O O . THR A 1 89 ? -4.036 4.159 -11.612 1.00 93.38 89 THR A O 1
ATOM 722 N N . GLU A 1 90 ? -3.894 4.478 -13.821 1.00 92.56 90 GLU A N 1
ATOM 723 C CA . GLU A 1 90 ? -5.332 4.308 -14.051 1.00 92.56 90 GLU A CA 1
ATOM 724 C C . GLU A 1 90 ? -5.750 2.863 -13.771 1.00 92.56 90 GLU A C 1
ATOM 726 O O . GLU A 1 90 ? -6.755 2.622 -13.093 1.00 92.56 90 GLU A O 1
ATOM 731 N N . LEU A 1 91 ? -4.912 1.902 -14.167 1.00 92.75 91 LEU A N 1
ATOM 732 C CA . LEU A 1 91 ? -5.086 0.488 -13.841 1.00 92.75 91 LEU A CA 1
ATOM 733 C C . LEU A 1 91 ? -4.600 0.107 -12.434 1.00 92.75 91 LEU A C 1
ATOM 735 O O . LEU A 1 91 ? -4.840 -1.012 -11.975 1.00 92.75 91 LEU A O 1
ATOM 739 N N . GLY A 1 92 ? -3.985 1.043 -11.706 1.00 94.94 92 GLY A N 1
ATOM 740 C CA . GLY A 1 92 ? -3.412 0.786 -10.386 1.00 94.94 92 GLY A CA 1
ATOM 741 C C . GLY A 1 92 ? -2.151 -0.078 -10.454 1.00 94.94 92 GLY A C 1
ATOM 742 O O . GLY A 1 92 ? -1.917 -0.897 -9.566 1.00 94.94 92 GLY A O 1
ATOM 743 N N . ILE A 1 93 ? -1.372 0.082 -11.518 1.00 96.00 93 ILE A N 1
ATOM 744 C CA . ILE A 1 93 ? -0.153 -0.660 -11.809 1.00 96.00 93 ILE A CA 1
ATOM 745 C C . ILE A 1 93 ? 1.027 0.304 -11.704 1.00 96.00 93 ILE A C 1
ATOM 747 O O . ILE A 1 93 ? 1.175 1.218 -12.511 1.00 96.00 93 ILE A O 1
ATOM 751 N N . GLY A 1 94 ? 1.875 0.095 -10.708 1.00 95.94 94 GLY A N 1
ATOM 752 C CA . GLY A 1 94 ? 3.158 0.766 -10.580 1.00 95.94 94 GLY A CA 1
ATOM 753 C C . GLY A 1 94 ? 4.276 0.037 -11.321 1.00 95.94 94 GLY A C 1
ATOM 754 O O . GLY A 1 94 ? 4.071 -0.960 -12.031 1.00 95.94 94 GLY A O 1
ATOM 755 N N . LYS A 1 95 ? 5.485 0.552 -11.123 1.00 95.31 95 LYS A N 1
ATOM 756 C CA . LYS A 1 95 ? 6.733 -0.088 -11.527 1.00 95.31 95 LYS A CA 1
ATOM 757 C C . LYS A 1 95 ? 7.109 -1.230 -10.586 1.00 95.31 95 LYS A C 1
ATOM 759 O O . LYS A 1 95 ? 7.592 -2.256 -11.052 1.00 95.31 95 LYS A O 1
ATOM 764 N N . HIS A 1 96 ? 6.886 -1.041 -9.288 1.00 96.06 96 HIS A N 1
ATOM 765 C CA . HIS A 1 96 ? 7.277 -1.973 -8.232 1.00 96.06 96 HIS A CA 1
ATOM 766 C C . HIS A 1 96 ? 6.068 -2.608 -7.557 1.00 96.06 96 HIS A C 1
ATOM 768 O O . HIS A 1 96 ? 6.106 -3.786 -7.225 1.00 96.06 96 HIS A O 1
ATOM 774 N N . VAL A 1 97 ? 4.984 -1.847 -7.392 1.00 97.75 97 VAL A N 1
ATOM 775 C CA . VAL A 1 97 ? 3.786 -2.311 -6.687 1.00 97.75 97 VAL A CA 1
ATOM 776 C C . VAL A 1 97 ? 2.564 -2.176 -7.583 1.00 97.75 97 VAL A C 1
ATOM 778 O O . VAL A 1 97 ? 2.389 -1.175 -8.270 1.00 97.75 97 VAL A O 1
ATOM 781 N N . ALA A 1 98 ? 1.675 -3.164 -7.571 1.00 97.88 98 ALA A N 1
ATOM 782 C CA . ALA A 1 98 ? 0.407 -3.099 -8.287 1.00 97.88 98 ALA A CA 1
ATOM 783 C C . ALA A 1 98 ? -0.738 -3.594 -7.414 1.00 97.88 98 ALA A C 1
ATOM 785 O O . ALA A 1 98 ? -0.602 -4.528 -6.626 1.00 97.88 98 ALA A O 1
ATOM 786 N N . TRP A 1 99 ? -1.912 -3.000 -7.592 1.00 97.81 99 TRP A N 1
ATOM 787 C CA . TRP A 1 99 ? -3.136 -3.535 -7.019 1.00 97.81 99 TRP A CA 1
ATOM 788 C C . TRP A 1 99 ? -3.443 -4.900 -7.634 1.00 97.81 99 TRP A C 1
ATOM 790 O O . TRP A 1 99 ? -3.439 -5.056 -8.853 1.00 97.81 99 TRP A O 1
ATOM 800 N N . LYS A 1 100 ? -3.801 -5.886 -6.803 1.00 95.19 100 LYS A N 1
ATOM 801 C CA . LYS A 1 100 ? -4.111 -7.245 -7.277 1.00 95.19 100 LYS A CA 1
ATOM 802 C C . LYS A 1 100 ? -5.245 -7.245 -8.301 1.00 95.19 100 LYS A C 1
ATOM 804 O O . LYS A 1 100 ? -5.255 -8.040 -9.233 1.00 95.19 100 LYS A O 1
ATOM 809 N N . THR A 1 101 ? -6.231 -6.367 -8.092 1.00 92.62 101 THR A N 1
ATOM 810 C CA . THR A 1 101 ? -7.257 -6.033 -9.086 1.00 92.62 101 THR A CA 1
ATOM 811 C C . THR A 1 101 ? -7.689 -4.574 -8.928 1.00 92.62 101 THR A C 1
ATOM 813 O O . THR A 1 101 ? -7.650 -4.023 -7.824 1.00 92.62 101 THR A O 1
ATOM 816 N N . LEU A 1 102 ? -8.240 -3.987 -9.994 1.00 92.12 102 LEU A N 1
ATOM 817 C CA . LEU A 1 102 ? -8.944 -2.699 -9.939 1.00 92.12 102 LEU A CA 1
ATOM 818 C C . LEU A 1 102 ? -10.055 -2.660 -8.873 1.00 92.12 102 LEU A C 1
ATOM 820 O O . LEU A 1 102 ? -10.331 -1.613 -8.279 1.00 92.12 102 LEU A O 1
ATOM 824 N N . LEU A 1 103 ? -10.694 -3.803 -8.600 1.00 90.56 103 LEU A N 1
ATOM 825 C CA . LEU A 1 103 ? -11.729 -3.901 -7.576 1.00 90.56 103 LEU A CA 1
ATOM 826 C C . LEU A 1 103 ? -11.145 -3.784 -6.161 1.00 90.56 103 LEU A C 1
ATOM 828 O O . LEU A 1 103 ? -11.777 -3.149 -5.319 1.00 90.56 103 LEU A O 1
ATOM 832 N N . HIS A 1 104 ? -9.949 -4.329 -5.907 1.00 93.06 104 HIS A N 1
ATOM 833 C CA . HIS A 1 104 ? -9.256 -4.175 -4.622 1.00 93.06 104 HIS A CA 1
ATOM 834 C C . HIS A 1 104 ? -8.917 -2.706 -4.354 1.00 93.06 104 HIS A C 1
ATOM 836 O O . HIS A 1 104 ? -9.297 -2.186 -3.305 1.00 93.06 104 HIS A O 1
ATOM 842 N N . ARG A 1 105 ? -8.335 -2.003 -5.340 1.00 95.69 105 ARG A N 1
ATOM 843 C CA . ARG A 1 105 ? -8.087 -0.550 -5.276 1.00 95.69 105 ARG A CA 1
ATOM 844 C C . ARG A 1 105 ? -9.357 0.220 -4.912 1.00 95.69 105 ARG A C 1
ATOM 846 O O . ARG A 1 105 ? -9.375 1.030 -3.984 1.00 95.69 105 ARG A O 1
ATOM 853 N N . LYS A 1 106 ? -10.458 -0.058 -5.620 1.00 94.31 106 LYS A N 1
ATOM 854 C CA . LYS A 1 106 ? -11.749 0.606 -5.386 1.00 94.31 106 LYS A CA 1
ATOM 855 C C . LYS A 1 106 ? -12.324 0.288 -4.005 1.00 94.31 106 LYS A C 1
ATOM 857 O O . LYS A 1 106 ? -12.871 1.182 -3.362 1.00 94.31 106 LYS A O 1
ATOM 862 N N . ALA A 1 107 ? -12.208 -0.955 -3.543 1.00 93.12 107 ALA A N 1
ATOM 863 C CA . ALA A 1 107 ? -12.665 -1.359 -2.218 1.00 93.12 107 ALA A CA 1
ATOM 864 C C . ALA A 1 107 ? -11.892 -0.630 -1.110 1.00 93.12 107 ALA A C 1
ATOM 866 O O . ALA A 1 107 ? -12.518 -0.115 -0.185 1.00 93.12 107 ALA A O 1
ATOM 867 N N . VAL A 1 108 ? -10.567 -0.503 -1.240 1.00 95.56 108 VAL A N 1
ATOM 868 C CA . VAL A 1 108 ? -9.733 0.264 -0.300 1.00 95.56 108 VAL A CA 1
ATOM 869 C C . VAL A 1 108 ? -10.127 1.739 -0.288 1.00 95.56 108 VAL A C 1
ATOM 871 O O . VAL A 1 108 ? -10.348 2.297 0.785 1.00 95.56 108 VAL A O 1
ATOM 874 N N . LYS A 1 109 ? -10.320 2.358 -1.462 1.00 95.00 109 LYS A N 1
ATOM 875 C CA . LYS A 1 109 ? -10.780 3.755 -1.571 1.00 95.00 109 LYS A CA 1
ATOM 876 C C . LYS A 1 109 ? -12.112 3.989 -0.851 1.00 95.00 109 LYS A C 1
ATOM 878 O O . LYS A 1 109 ? -12.304 5.030 -0.231 1.00 95.00 109 LYS A O 1
ATOM 883 N N . LEU A 1 110 ? -13.042 3.035 -0.933 1.00 93.38 110 LEU A N 1
ATOM 884 C CA . LEU A 1 110 ? -14.323 3.104 -0.221 1.00 93.38 110 LEU A CA 1
ATOM 885 C C . LEU A 1 110 ? -14.156 2.897 1.289 1.00 93.38 110 LEU A C 1
ATOM 887 O O . LEU A 1 110 ? -14.787 3.609 2.064 1.00 93.38 110 LEU A O 1
ATOM 891 N N . ALA A 1 111 ? -13.302 1.960 1.705 1.00 94.25 111 ALA A N 1
ATOM 892 C CA . ALA A 1 111 ? -13.030 1.702 3.115 1.00 94.25 111 ALA A CA 1
ATOM 893 C C . ALA A 1 111 ? -12.365 2.906 3.804 1.00 94.25 111 ALA A C 1
ATOM 895 O O . ALA A 1 111 ? -12.789 3.275 4.893 1.00 94.25 111 ALA A O 1
ATOM 896 N N . LEU A 1 112 ? -11.410 3.576 3.146 1.00 95.19 112 LEU A N 1
ATOM 897 C CA . LEU A 1 112 ? -10.798 4.817 3.643 1.00 95.19 112 LEU A CA 1
ATOM 898 C C . LEU A 1 112 ? -11.847 5.909 3.898 1.00 95.19 112 LEU A C 1
ATOM 900 O O . LEU A 1 112 ? -11.875 6.487 4.982 1.00 95.19 112 LEU A O 1
ATOM 904 N N . LYS A 1 113 ? -12.772 6.122 2.952 1.00 93.38 113 LYS A N 1
ATOM 905 C CA . LYS A 1 113 ? -13.878 7.087 3.099 1.00 93.38 113 LYS A CA 1
ATOM 906 C C . LYS A 1 113 ? -14.848 6.742 4.231 1.00 93.38 113 LYS A C 1
ATOM 908 O O . LYS A 1 113 ? -15.421 7.639 4.828 1.00 93.38 113 LYS A O 1
ATOM 913 N N . ALA A 1 114 ? -15.059 5.456 4.501 1.00 89.00 114 ALA A N 1
ATOM 914 C CA . ALA A 1 114 ? -15.921 4.992 5.588 1.00 89.00 114 ALA A CA 1
ATOM 915 C C . ALA A 1 114 ? -15.208 4.944 6.955 1.00 89.00 114 ALA A C 1
ATOM 917 O O . ALA A 1 114 ? -15.865 4.735 7.969 1.00 89.00 114 ALA A O 1
ATOM 918 N N . SER A 1 115 ? -13.879 5.102 6.975 1.00 82.31 115 SER A N 1
ATOM 919 C CA . SER A 1 115 ? -13.030 5.107 8.178 1.00 82.31 115 SER A CA 1
ATOM 920 C C . SER A 1 115 ? -12.755 6.504 8.749 1.00 82.31 115 SER A C 1
ATOM 922 O O . SER A 1 115 ? -11.881 6.638 9.613 1.00 82.31 115 SER A O 1
ATOM 924 N N . THR A 1 116 ? -13.419 7.519 8.182 1.00 58.25 116 THR A N 1
ATOM 925 C CA . THR A 1 116 ? -13.274 8.940 8.530 1.00 58.25 116 THR A CA 1
ATOM 926 C C . THR A 1 116 ? -14.161 9.293 9.712 1.00 58.25 116 THR A C 1
ATOM 928 O O . THR A 1 116 ? -15.322 8.824 9.720 1.00 58.25 116 THR A O 1
#